Protein AF-A0A7W5YC33-F1 (afdb_monomer_lite)

Sequence (121 aa):
MDITIPRQLIAEAKLVCWLQAHVDNARGRPFVGQAAASWEDEQHTTARLDVVHIQPGVPSAVRDALVRLAVCEAAEAGALRVLTAIDVPELHELGFRPANGGGLAFHTGSAEPPSDLTAGL

Foldseek 3Di:
DDCPVVVVLVVVVFWLDKDWDAPDVVVPDDTFWIWTKGQPDPVLQEIETEDQDGDPPDDCVVSLVRVVVNLVSSVVVNHQKYWYQDDDPVVVVVVWDADPVGGTMDGSDPPPDPPPPDDDD

pLDDT: mean 86.18, std 13.77, range [41.56, 97.0]

Organism: NCBI:txid65515

Radius of gyration: 16.64 Å; chains: 1; bounding box: 40×52×46 Å

Structure (mmCIF, N/CA/C/O backbone):
data_AF-A0A7W5YC33-F1
#
_entry.id   AF-A0A7W5YC33-F1
#
loop_
_atom_site.group_PDB
_atom_site.id
_atom_site.type_symbol
_atom_site.label_atom_id
_atom_site.label_alt_id
_atom_site.label_comp_id
_atom_site.label_asym_id
_atom_site.label_entity_id
_atom_site.label_seq_id
_atom_site.pdbx_PDB_ins_code
_atom_site.Cartn_x
_atom_site.Cartn_y
_atom_site.Cartn_z
_atom_site.occupancy
_atom_site.B_iso_or_equiv
_atom_site.auth_seq_id
_atom_site.auth_comp_id
_atom_site.auth_asym_id
_atom_site.auth_atom_id
_atom_site.pdbx_PDB_model_num
ATOM 1 N N . MET A 1 1 ? 5.275 13.248 -10.689 1.00 72.38 1 MET A N 1
ATOM 2 C CA . MET A 1 1 ? 4.822 12.471 -9.520 1.00 72.38 1 MET A CA 1
ATOM 3 C C . MET A 1 1 ? 3.628 13.199 -8.931 1.00 72.38 1 MET A C 1
ATOM 5 O O . MET A 1 1 ? 3.793 14.355 -8.561 1.00 72.38 1 MET A O 1
ATOM 9 N N . ASP A 1 2 ? 2.449 12.577 -8.910 1.00 80.44 2 ASP A N 1
ATOM 10 C CA . ASP A 1 2 ? 1.295 13.124 -8.186 1.00 80.44 2 ASP A CA 1
ATOM 11 C C . ASP A 1 2 ? 1.432 12.772 -6.700 1.00 80.44 2 ASP A C 1
ATOM 13 O O . ASP A 1 2 ? 1.602 11.603 -6.354 1.00 80.44 2 ASP A O 1
ATOM 17 N N . ILE A 1 3 ? 1.440 13.790 -5.842 1.00 87.44 3 ILE A N 1
ATOM 18 C CA . ILE A 1 3 ? 1.603 13.666 -4.385 1.00 87.44 3 ILE A CA 1
ATOM 19 C C . ILE A 1 3 ? 0.384 14.199 -3.629 1.00 87.44 3 ILE A C 1
ATOM 21 O O . ILE A 1 3 ? 0.443 14.376 -2.414 1.00 87.44 3 ILE A O 1
ATOM 25 N N . THR A 1 4 ? -0.709 14.481 -4.341 1.00 89.19 4 THR A N 1
ATOM 26 C CA . THR A 1 4 ? -1.897 15.136 -3.786 1.00 89.19 4 THR A CA 1
ATOM 27 C C . THR A 1 4 ? -2.530 14.278 -2.694 1.00 89.19 4 THR A C 1
ATOM 29 O O . THR A 1 4 ? -2.695 14.752 -1.571 1.00 89.19 4 THR A O 1
ATOM 32 N N . ILE A 1 5 ? -2.775 12.994 -2.986 1.00 86.56 5 ILE A N 1
ATOM 33 C CA . ILE A 1 5 ? -3.372 12.046 -2.033 1.00 86.56 5 ILE A CA 1
ATOM 34 C C . ILE A 1 5 ? -2.473 11.847 -0.797 1.00 86.56 5 ILE A C 1
ATOM 36 O O . ILE A 1 5 ? -2.946 12.118 0.305 1.00 86.56 5 ILE A O 1
ATOM 40 N N . PRO A 1 6 ? -1.176 11.482 -0.916 1.00 79.12 6 PRO A N 1
ATOM 41 C CA . PRO A 1 6 ? -0.318 11.339 0.262 1.00 79.12 6 PRO A CA 1
ATOM 42 C C . PRO A 1 6 ? -0.257 12.594 1.140 1.00 79.12 6 PRO A C 1
ATOM 44 O O . PRO A 1 6 ? -0.320 12.499 2.363 1.00 79.12 6 PRO A O 1
ATOM 47 N N . ARG A 1 7 ? -0.183 13.791 0.539 1.00 84.62 7 ARG A N 1
ATOM 48 C CA . ARG A 1 7 ? -0.158 15.048 1.304 1.00 84.62 7 ARG A CA 1
ATOM 49 C C . ARG A 1 7 ? -1.463 15.313 2.043 1.00 84.62 7 ARG A C 1
ATOM 51 O O . ARG A 1 7 ? -1.416 15.812 3.164 1.00 84.62 7 ARG A O 1
ATOM 58 N N . GLN A 1 8 ? -2.599 14.998 1.429 1.00 86.12 8 GLN A N 1
ATOM 59 C CA . GLN A 1 8 ? -3.898 15.125 2.080 1.00 86.12 8 GLN A CA 1
ATOM 60 C C . GLN A 1 8 ? -4.012 14.169 3.275 1.00 86.12 8 GLN A C 1
ATOM 62 O O . GLN A 1 8 ? -4.387 14.599 4.360 1.00 86.12 8 GLN A O 1
ATOM 67 N N . LEU A 1 9 ? -3.598 12.910 3.116 1.00 85.50 9 LEU A N 1
ATOM 68 C CA . LEU A 1 9 ? -3.630 11.907 4.188 1.00 85.50 9 LEU A CA 1
ATOM 69 C C . LEU A 1 9 ? -2.750 12.287 5.387 1.00 85.50 9 LEU A C 1
ATOM 71 O O . LEU A 1 9 ? -3.122 12.028 6.531 1.00 85.50 9 LEU A O 1
ATOM 75 N N . ILE A 1 10 ? -1.608 12.937 5.138 1.00 84.19 10 ILE A N 1
ATOM 76 C CA . ILE A 1 10 ? -0.772 13.522 6.198 1.00 84.19 10 ILE A CA 1
ATOM 77 C C . ILE A 1 10 ? -1.532 14.635 6.925 1.00 84.19 10 ILE A C 1
ATOM 79 O O . ILE A 1 10 ? -1.549 14.658 8.152 1.00 84.19 10 ILE A O 1
ATOM 83 N N . ALA A 1 11 ? -2.163 15.552 6.185 1.00 83.62 11 ALA A N 1
ATOM 84 C CA . ALA A 1 11 ? -2.908 16.666 6.772 1.00 83.62 11 ALA A CA 1
ATOM 85 C C . ALA A 1 11 ? -4.113 16.198 7.608 1.00 83.62 11 ALA A C 1
ATOM 87 O O . ALA A 1 11 ? -4.445 16.829 8.606 1.00 83.62 11 ALA A O 1
ATOM 88 N N . GLU A 1 12 ? -4.732 15.081 7.225 1.00 87.19 12 GLU A N 1
ATOM 89 C CA . GLU A 1 12 ? -5.831 14.446 7.959 1.00 87.19 12 GLU A CA 1
ATOM 90 C C . GLU A 1 12 ? -5.362 13.524 9.101 1.00 87.19 12 GLU A C 1
ATOM 92 O O . GLU A 1 12 ? -6.203 12.951 9.785 1.00 87.19 12 GLU A O 1
ATOM 97 N N . ALA A 1 13 ? -4.048 13.372 9.317 1.00 85.25 13 ALA A N 1
ATOM 98 C CA . ALA A 1 13 ? -3.456 12.438 10.284 1.00 85.25 13 ALA A CA 1
ATOM 99 C C . ALA A 1 13 ? -3.903 10.970 10.103 1.00 85.25 13 ALA A C 1
ATOM 101 O O . ALA A 1 13 ? -3.944 10.201 11.059 1.00 85.25 13 ALA A O 1
ATOM 102 N N . LYS A 1 14 ? -4.209 10.575 8.861 1.00 92.06 14 LYS A N 1
ATOM 103 C CA . LYS A 1 14 ? -4.661 9.220 8.503 1.00 92.06 14 LYS A CA 1
ATOM 104 C C . LYS A 1 14 ? -3.597 8.380 7.815 1.00 92.06 14 LYS A C 1
ATOM 106 O O . LYS A 1 14 ? -3.836 7.206 7.561 1.00 92.06 14 LYS A O 1
ATOM 111 N N . LEU A 1 15 ? -2.457 8.961 7.441 1.00 94.12 15 LEU A N 1
ATOM 112 C CA . LEU A 1 15 ? -1.434 8.230 6.697 1.00 94.12 15 LEU A CA 1
ATOM 113 C C . LEU A 1 15 ? -0.865 7.078 7.543 1.00 94.12 15 LEU A C 1
ATOM 115 O O . LEU A 1 15 ? -0.311 7.313 8.614 1.00 94.12 15 LEU A O 1
ATOM 119 N N . VAL A 1 16 ? -0.954 5.858 7.014 1.00 95.88 16 VAL A N 1
ATOM 120 C CA . VAL A 1 16 ? -0.292 4.666 7.564 1.00 95.88 16 VAL A CA 1
ATOM 121 C C . VAL A 1 16 ? 1.142 4.621 7.057 1.00 95.88 16 VAL A C 1
ATOM 123 O O . VAL A 1 16 ? 2.091 4.635 7.831 1.00 95.88 16 VAL A O 1
ATOM 126 N N . CYS A 1 17 ? 1.302 4.628 5.732 1.00 96.00 17 CYS A N 1
ATOM 127 C CA . CYS A 1 17 ? 2.606 4.614 5.088 1.00 96.00 17 CYS A CA 1
ATOM 128 C C . CYS A 1 17 ? 2.566 5.339 3.741 1.00 96.00 17 CYS A C 1
ATOM 130 O O . CYS A 1 17 ? 1.556 5.324 3.030 1.00 96.00 17 CYS A O 1
ATOM 132 N N . TRP A 1 18 ? 3.702 5.911 3.346 1.00 96.25 18 TRP A N 1
ATOM 133 C CA . TRP A 1 18 ? 3.935 6.396 1.989 1.00 96.25 18 TRP A CA 1
ATOM 134 C C . TRP A 1 18 ? 5.307 5.935 1.514 1.00 96.25 18 TRP A C 1
ATOM 136 O O . TRP A 1 18 ? 6.342 6.372 2.012 1.00 96.25 18 TRP A O 1
ATOM 146 N N . LEU A 1 19 ? 5.297 5.023 0.549 1.00 94.94 19 LEU A N 1
ATOM 147 C CA . LEU A 1 19 ? 6.469 4.346 0.024 1.00 94.94 19 LEU A CA 1
ATOM 148 C C . LEU A 1 19 ? 6.800 4.882 -1.363 1.00 94.94 19 LEU A C 1
ATOM 150 O O . LEU A 1 19 ? 5.915 5.067 -2.201 1.00 94.94 19 LEU A O 1
ATOM 154 N N . GLN A 1 20 ? 8.087 5.080 -1.628 1.00 94.38 20 GLN A N 1
ATOM 155 C CA . GLN A 1 20 ? 8.598 5.483 -2.934 1.00 94.38 20 GLN A CA 1
ATOM 156 C C . GLN A 1 20 ? 9.677 4.506 -3.392 1.00 94.38 20 GLN A C 1
ATOM 158 O O . GLN A 1 20 ? 10.598 4.186 -2.644 1.00 94.38 20 GLN A O 1
ATOM 163 N N . ALA A 1 21 ? 9.589 4.077 -4.646 1.00 93.50 21 ALA A N 1
ATOM 164 C CA . ALA A 1 21 ? 10.610 3.280 -5.300 1.00 93.50 21 ALA A CA 1
ATOM 165 C C . ALA A 1 21 ? 11.454 4.160 -6.225 1.00 93.50 21 ALA A C 1
ATOM 167 O O . ALA A 1 21 ? 10.931 4.974 -6.998 1.00 93.50 21 ALA A O 1
ATOM 168 N N . HIS A 1 22 ? 12.766 3.940 -6.188 1.00 92.19 22 HIS A N 1
ATOM 169 C CA . HIS A 1 22 ? 13.741 4.567 -7.070 1.00 92.19 22 HIS A CA 1
ATOM 170 C C . HIS A 1 22 ? 14.615 3.485 -7.718 1.00 92.19 22 HIS A C 1
ATOM 172 O O . HIS A 1 22 ? 14.778 2.405 -7.156 1.00 92.19 22 HIS A O 1
ATOM 178 N N . VAL A 1 23 ? 15.197 3.760 -8.892 1.00 89.38 23 VAL A N 1
ATOM 179 C CA . VAL A 1 23 ? 16.186 2.838 -9.500 1.00 89.38 23 VAL A CA 1
ATOM 180 C C . VAL A 1 23 ? 17.376 2.644 -8.562 1.00 89.38 23 VAL A C 1
ATOM 182 O O . VAL A 1 23 ? 17.856 1.531 -8.382 1.00 89.38 23 VAL A O 1
ATOM 185 N N . ASP A 1 24 ? 17.834 3.738 -7.958 1.00 87.19 24 ASP A N 1
ATOM 186 C CA . ASP A 1 24 ? 18.827 3.731 -6.897 1.00 87.19 24 ASP A CA 1
ATOM 187 C C . ASP A 1 24 ? 18.202 4.371 -5.655 1.00 87.19 24 ASP A C 1
ATOM 189 O O . ASP A 1 24 ? 18.057 5.596 -5.562 1.00 87.19 24 ASP A O 1
ATOM 193 N N . ASN A 1 25 ? 17.806 3.520 -4.708 1.00 81.25 25 ASN A N 1
ATOM 194 C CA . ASN A 1 25 ? 17.215 3.950 -3.444 1.00 81.25 25 ASN A CA 1
ATOM 195 C C . ASN A 1 25 ? 18.211 4.730 -2.576 1.00 81.25 25 ASN A C 1
ATOM 197 O O . ASN A 1 25 ? 17.792 5.642 -1.871 1.00 81.25 25 ASN A O 1
ATOM 201 N N . ALA A 1 26 ? 19.517 4.447 -2.663 1.00 84.38 26 ALA A N 1
ATOM 202 C CA . ALA A 1 26 ? 20.527 5.190 -1.907 1.00 84.38 26 ALA A CA 1
ATOM 203 C C . ALA A 1 26 ? 20.675 6.628 -2.426 1.00 84.38 26 ALA A C 1
ATOM 205 O O . ALA A 1 26 ? 20.962 7.547 -1.662 1.00 84.38 26 ALA A O 1
ATOM 206 N N . ARG A 1 27 ? 20.450 6.840 -3.727 1.00 84.44 27 ARG A N 1
ATOM 207 C CA . ARG A 1 27 ? 20.452 8.179 -4.338 1.00 84.44 27 ARG A CA 1
ATOM 208 C C . ARG A 1 27 ? 19.080 8.848 -4.361 1.00 84.44 27 ARG A C 1
ATOM 210 O O . ARG A 1 27 ? 19.010 10.027 -4.718 1.00 84.44 27 ARG A O 1
ATOM 217 N N . GLY A 1 28 ? 18.013 8.113 -4.043 1.00 85.19 28 GLY A N 1
ATOM 218 C CA . GLY A 1 28 ? 16.626 8.577 -4.136 1.00 85.19 28 GLY A CA 1
ATOM 219 C C . GLY A 1 28 ? 16.235 9.014 -5.550 1.00 85.19 28 GLY A C 1
ATOM 220 O O . GLY A 1 28 ? 15.395 9.895 -5.717 1.00 85.19 28 GLY A O 1
ATOM 221 N N . ARG A 1 29 ? 16.897 8.485 -6.589 1.00 85.12 29 ARG A N 1
ATOM 222 C CA . ARG A 1 29 ? 16.629 8.844 -7.990 1.00 85.12 29 ARG A CA 1
ATOM 223 C C . ARG A 1 29 ? 17.225 7.836 -8.977 1.00 85.12 29 ARG A C 1
ATOM 225 O O . ARG A 1 29 ? 18.255 7.240 -8.677 1.00 85.12 29 ARG A O 1
ATOM 232 N N . PRO A 1 30 ? 16.679 7.747 -10.201 1.00 89.62 30 PRO A N 1
ATOM 233 C CA . PRO A 1 30 ? 15.391 8.298 -10.635 1.00 89.62 30 PRO A CA 1
ATOM 234 C C . PRO A 1 30 ? 14.195 7.609 -9.960 1.00 89.62 30 PRO A C 1
ATOM 236 O O . PRO A 1 30 ? 14.266 6.434 -9.613 1.00 89.62 30 PRO A O 1
ATOM 239 N N . PHE A 1 31 ? 13.109 8.362 -9.770 1.00 91.12 31 PHE A N 1
ATOM 240 C CA . PHE A 1 31 ? 11.826 7.867 -9.257 1.00 91.12 31 PHE A CA 1
ATOM 241 C C . PHE A 1 31 ? 11.184 6.894 -10.247 1.00 91.12 31 PHE A C 1
ATOM 243 O O . PHE A 1 31 ? 11.117 7.190 -11.440 1.00 91.12 31 PHE A O 1
ATOM 250 N N . VAL A 1 32 ? 10.677 5.765 -9.747 1.00 94.50 32 VAL A N 1
ATOM 251 C CA . VAL A 1 32 ? 10.027 4.738 -10.579 1.00 94.50 32 VAL A CA 1
ATOM 252 C C . VAL A 1 32 ? 8.619 4.379 -10.129 1.00 94.50 32 VAL A C 1
ATOM 254 O O . VAL A 1 32 ? 7.865 3.833 -10.930 1.00 94.50 32 VAL A O 1
ATOM 257 N N . GLY A 1 33 ? 8.219 4.715 -8.902 1.00 94.69 33 GLY A N 1
ATOM 258 C CA . GLY A 1 33 ? 6.864 4.447 -8.437 1.00 94.69 33 GLY A CA 1
ATOM 259 C C . GLY A 1 33 ? 6.628 4.795 -6.976 1.00 94.69 33 GLY A C 1
ATOM 260 O O . GLY A 1 33 ? 7.548 5.172 -6.255 1.00 94.69 33 GLY A O 1
ATOM 261 N N . GLN A 1 34 ? 5.379 4.679 -6.547 1.00 95.88 34 GLN A N 1
ATOM 262 C CA . GLN A 1 34 ? 4.964 4.901 -5.169 1.00 95.88 34 GLN A CA 1
ATOM 263 C C . GLN A 1 34 ? 3.750 4.053 -4.799 1.00 95.88 34 GLN A C 1
ATOM 265 O O . GLN A 1 34 ? 2.944 3.694 -5.664 1.00 95.88 34 GLN A O 1
ATOM 270 N N . ALA A 1 35 ? 3.608 3.815 -3.501 1.00 96.31 35 ALA A N 1
ATOM 271 C CA . ALA A 1 35 ? 2.388 3.317 -2.893 1.00 96.31 35 ALA A CA 1
ATOM 272 C C . ALA A 1 35 ? 2.069 4.120 -1.630 1.00 96.31 35 ALA A C 1
ATOM 274 O O . ALA A 1 35 ? 2.981 4.538 -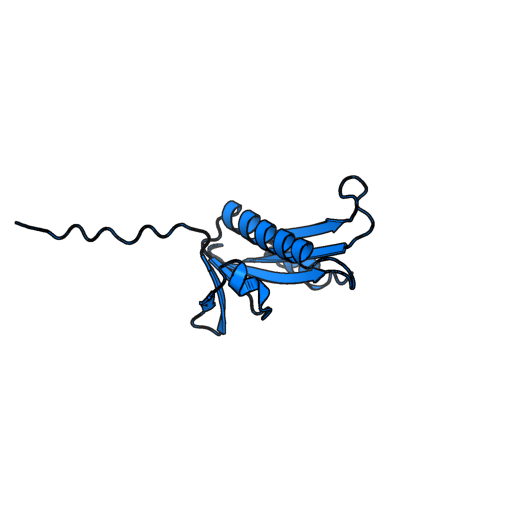0.920 1.00 96.31 35 ALA A O 1
ATOM 275 N N . ALA A 1 36 ? 0.792 4.356 -1.351 1.00 96.62 36 ALA A N 1
ATOM 276 C CA . ALA A 1 36 ? 0.366 5.010 -0.118 1.00 96.62 36 ALA A CA 1
ATOM 277 C C . ALA A 1 36 ? -0.860 4.309 0.455 1.00 96.62 36 ALA A C 1
ATOM 279 O O . ALA A 1 36 ? -1.747 3.903 -0.302 1.00 96.62 36 ALA A O 1
ATOM 280 N N . ALA A 1 37 ? -0.889 4.198 1.780 1.00 96.81 37 ALA A N 1
ATOM 281 C CA . ALA A 1 37 ? -2.011 3.647 2.515 1.00 96.81 37 ALA A CA 1
ATOM 282 C C . ALA A 1 37 ? -2.424 4.562 3.671 1.00 96.81 37 ALA A C 1
ATOM 284 O O . ALA A 1 37 ? -1.584 5.252 4.261 1.00 96.81 37 ALA A O 1
ATOM 285 N N . SER A 1 38 ? -3.710 4.543 4.003 1.00 96.81 38 SER A N 1
ATOM 286 C CA . SER A 1 38 ? -4.308 5.309 5.094 1.00 96.81 38 SER A CA 1
ATOM 287 C C . SER A 1 38 ? -5.174 4.452 6.006 1.00 96.81 38 SER A C 1
ATOM 289 O O . SER A 1 38 ? -5.546 3.338 5.650 1.00 96.81 38 SER A O 1
ATOM 291 N N . TRP A 1 39 ? -5.489 4.959 7.193 1.00 96.31 39 TRP A N 1
ATOM 292 C CA . TRP A 1 39 ? -6.498 4.378 8.066 1.00 96.31 39 TRP A CA 1
ATOM 293 C C . TRP A 1 39 ? -7.897 4.700 7.538 1.00 96.31 39 TRP A C 1
ATOM 295 O O . TRP A 1 39 ? -8.238 5.866 7.328 1.00 96.31 39 TRP A O 1
ATOM 305 N N . GLU A 1 40 ? -8.701 3.657 7.336 1.00 92.62 40 GLU A N 1
ATOM 306 C CA . GLU A 1 40 ? -10.109 3.764 6.932 1.00 92.62 40 GLU A CA 1
ATOM 307 C C . GLU A 1 40 ? -11.020 3.983 8.150 1.00 92.62 40 GLU A C 1
ATOM 309 O O . GLU A 1 40 ? -12.037 4.666 8.049 1.00 92.62 40 GLU A O 1
ATOM 314 N N . ASP A 1 41 ? -10.661 3.400 9.299 1.00 91.50 41 ASP A N 1
ATOM 315 C CA . ASP A 1 41 ? -11.440 3.441 10.536 1.00 91.50 41 ASP A CA 1
ATOM 316 C C . ASP A 1 41 ? -10.689 4.129 11.686 1.00 91.50 41 ASP A C 1
ATOM 318 O O . ASP A 1 41 ? -9.460 4.176 11.730 1.00 91.50 41 ASP A O 1
ATOM 322 N N . GLU A 1 42 ? -11.440 4.680 12.643 1.00 89.56 42 GLU A N 1
ATOM 323 C CA . GLU A 1 42 ? -10.873 5.365 13.817 1.00 89.56 42 GLU A CA 1
ATOM 324 C C . GLU A 1 42 ? -10.183 4.396 14.786 1.00 89.56 42 GLU A C 1
ATOM 326 O O . GLU A 1 42 ? -9.341 4.797 15.586 1.00 89.56 42 GLU A O 1
ATOM 33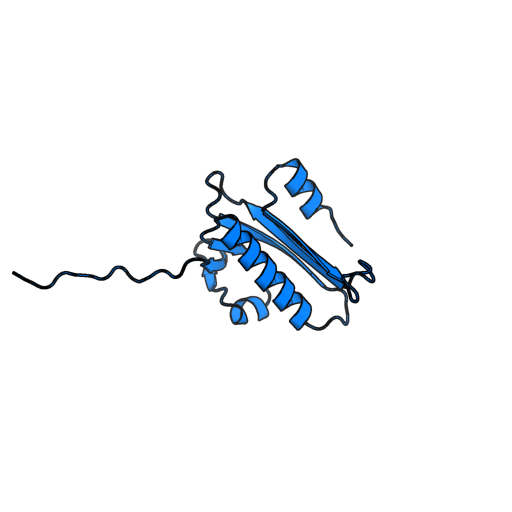1 N N . GLN A 1 43 ? -10.546 3.113 14.732 1.00 91.06 43 GLN A N 1
ATOM 332 C CA . GLN A 1 43 ? -9.951 2.065 15.557 1.00 91.06 43 GLN A CA 1
ATOM 333 C C . GLN A 1 43 ? -8.582 1.609 15.035 1.00 91.06 43 GLN A C 1
ATOM 335 O O . GLN A 1 43 ? -7.940 0.796 15.698 1.00 91.06 43 GLN A O 1
ATOM 340 N N . HIS A 1 44 ? -8.143 2.107 13.873 1.00 93.38 44 HIS A N 1
ATOM 341 C CA . HIS A 1 44 ? -6.902 1.712 13.208 1.00 93.38 44 HIS A CA 1
ATOM 342 C C . HIS A 1 44 ? -6.782 0.188 13.037 1.00 93.38 44 HIS A C 1
ATOM 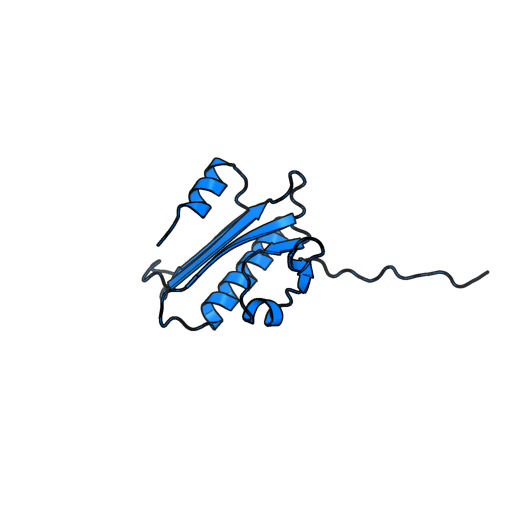344 O O . HIS A 1 44 ? -5.724 -0.411 13.221 1.00 93.38 44 HIS A O 1
ATOM 350 N N . THR A 1 45 ? -7.894 -0.461 12.690 1.00 94.00 45 THR A N 1
ATOM 351 C CA . THR A 1 45 ? -7.935 -1.898 12.385 1.00 94.00 45 THR A CA 1
ATOM 352 C C . THR A 1 45 ? -7.994 -2.168 10.890 1.00 94.00 45 THR A C 1
ATOM 354 O O . THR A 1 45 ? -7.643 -3.263 10.442 1.00 94.00 45 THR A O 1
ATOM 357 N N . THR A 1 46 ? -8.404 -1.170 10.108 1.00 94.81 46 THR A N 1
ATOM 358 C CA . THR A 1 46 ? -8.536 -1.270 8.659 1.00 94.81 46 THR A CA 1
ATOM 359 C C . THR A 1 46 ? -7.697 -0.200 7.990 1.00 94.81 46 THR A C 1
ATOM 361 O O . THR A 1 46 ? -7.963 0.991 8.135 1.00 94.81 46 THR A O 1
ATOM 364 N N . ALA A 1 47 ? -6.706 -0.633 7.217 1.00 96.69 47 ALA A N 1
ATOM 365 C CA . ALA A 1 47 ? -5.987 0.247 6.313 1.00 96.69 47 ALA A CA 1
ATOM 366 C C . ALA A 1 47 ? -6.604 0.185 4.912 1.00 96.69 47 ALA A C 1
ATOM 368 O O . ALA A 1 47 ? -7.206 -0.816 4.517 1.00 96.69 47 ALA A O 1
ATOM 369 N N . ARG A 1 48 ? -6.412 1.238 4.130 1.00 96.00 48 ARG A N 1
ATOM 370 C CA . ARG A 1 48 ? -6.796 1.334 2.731 1.00 96.00 48 ARG A CA 1
ATOM 371 C C . ARG A 1 48 ? -5.574 1.657 1.892 1.00 96.00 48 ARG A C 1
ATOM 373 O O . ARG A 1 48 ? -4.854 2.597 2.191 1.00 96.00 48 ARG A O 1
ATOM 380 N N . LEU A 1 49 ? -5.339 0.889 0.834 1.00 96.25 49 LEU A N 1
ATOM 381 C CA . LEU A 1 49 ? -4.334 1.184 -0.179 1.00 96.25 49 LEU A CA 1
ATOM 382 C C . LEU A 1 49 ? -4.940 2.151 -1.204 1.00 96.25 49 LEU A C 1
ATOM 384 O O . LEU A 1 49 ? -5.759 1.752 -2.039 1.00 96.25 49 LEU A O 1
ATOM 388 N N . ASP A 1 50 ? -4.540 3.417 -1.107 1.00 94.62 50 ASP A N 1
ATOM 389 C CA . ASP A 1 50 ? -5.125 4.541 -1.847 1.00 94.62 50 ASP A CA 1
ATOM 390 C C . ASP A 1 50 ? -4.407 4.831 -3.160 1.00 94.62 50 ASP A C 1
ATOM 392 O O . ASP A 1 50 ? -5.019 5.257 -4.139 1.00 94.62 50 ASP A O 1
ATOM 396 N N . VAL A 1 51 ? -3.091 4.615 -3.184 1.00 94.75 51 VAL A N 1
ATOM 397 C CA . VAL A 1 51 ? -2.248 4.906 -4.343 1.00 94.75 51 VAL A CA 1
ATOM 398 C C . VAL A 1 51 ? -1.356 3.716 -4.619 1.00 94.75 51 VAL A C 1
ATOM 400 O O . VAL A 1 51 ? -0.655 3.245 -3.730 1.00 94.75 51 VAL A O 1
ATOM 403 N N . VAL A 1 52 ? -1.327 3.296 -5.881 1.00 94.38 52 VAL A N 1
ATOM 404 C CA . VAL A 1 52 ? -0.303 2.416 -6.441 1.00 94.38 52 VAL A CA 1
ATOM 405 C C . VAL A 1 52 ? 0.011 2.926 -7.837 1.00 94.38 52 VAL A C 1
ATOM 407 O O . VAL A 1 52 ? -0.842 2.917 -8.722 1.00 94.38 52 VAL A O 1
ATOM 410 N N . HIS A 1 53 ? 1.233 3.400 -8.043 1.00 92.88 53 HIS A N 1
ATOM 411 C CA . HIS A 1 53 ? 1.639 3.959 -9.324 1.00 92.88 53 HIS A CA 1
ATOM 412 C C . HIS A 1 53 ? 3.085 3.600 -9.640 1.00 92.88 53 HIS A C 1
ATOM 414 O O . HIS A 1 53 ? 3.963 3.766 -8.798 1.00 92.88 53 HIS A O 1
ATOM 420 N N . ILE A 1 54 ? 3.338 3.185 -10.879 1.00 94.00 54 ILE A N 1
ATOM 421 C CA . ILE A 1 54 ? 4.681 3.009 -11.436 1.00 94.00 54 ILE A CA 1
ATOM 422 C C . ILE A 1 54 ? 4.804 3.788 -12.746 1.00 94.00 54 ILE A C 1
ATOM 424 O O . ILE A 1 54 ? 3.816 4.002 -13.452 1.00 94.00 54 ILE A O 1
ATOM 428 N N . GLN A 1 55 ? 6.016 4.233 -13.066 1.00 93.69 55 GLN A N 1
ATOM 429 C CA . GLN A 1 55 ? 6.298 4.903 -14.333 1.00 93.69 55 GLN A CA 1
ATOM 430 C C . GLN A 1 55 ? 6.144 3.931 -15.520 1.00 93.69 55 GLN A C 1
ATOM 432 O O . GLN A 1 55 ? 6.403 2.733 -15.374 1.00 93.69 55 GLN A O 1
ATOM 437 N N . PRO A 1 56 ? 5.768 4.421 -16.716 1.00 91.44 56 PRO A N 1
ATOM 438 C CA . PRO A 1 56 ? 5.744 3.599 -17.922 1.00 91.44 56 PRO A CA 1
ATOM 439 C C . PRO A 1 56 ? 7.097 2.921 -18.187 1.00 91.44 56 PRO A C 1
ATOM 441 O O . PRO A 1 56 ? 8.148 3.539 -18.038 1.00 91.44 56 PRO A O 1
ATOM 444 N N . GLY A 1 57 ? 7.069 1.649 -18.593 1.00 91.12 57 GLY A N 1
ATOM 445 C CA . GLY A 1 57 ? 8.277 0.858 -18.868 1.00 91.12 57 GLY A CA 1
ATOM 446 C C . GLY A 1 57 ? 8.959 0.263 -17.630 1.00 91.12 57 GLY A C 1
ATOM 447 O O . GLY A 1 57 ? 9.913 -0.498 -17.778 1.00 91.12 57 GLY A O 1
ATOM 448 N N . VAL A 1 58 ? 8.471 0.558 -16.420 1.00 92.69 58 VAL A N 1
ATOM 449 C CA . VAL A 1 58 ? 8.928 -0.101 -15.189 1.00 92.69 58 VAL A CA 1
ATOM 450 C C . VAL A 1 58 ? 8.286 -1.493 -15.082 1.00 92.69 58 VAL A C 1
ATOM 452 O O . VAL A 1 58 ? 7.086 -1.620 -15.332 1.00 92.69 58 VAL A O 1
ATOM 455 N N . PRO A 1 59 ? 9.040 -2.544 -14.701 1.00 91.69 59 PRO A N 1
ATOM 456 C CA . PRO A 1 59 ? 8.484 -3.884 -14.528 1.00 91.69 59 PRO A CA 1
ATOM 457 C C . PRO A 1 59 ? 7.356 -3.935 -13.490 1.00 91.69 59 PRO A C 1
ATOM 459 O O . PRO A 1 59 ? 7.459 -3.327 -12.422 1.00 91.69 59 PRO A O 1
ATOM 462 N N . SER A 1 60 ? 6.325 -4.744 -13.756 1.00 90.31 60 SER A N 1
ATOM 463 C CA . SER A 1 60 ? 5.209 -4.985 -12.826 1.00 90.31 60 SER A CA 1
ATOM 464 C C . SER A 1 60 ? 5.675 -5.488 -11.458 1.00 90.31 60 SER A C 1
ATOM 466 O O . SER A 1 60 ? 5.110 -5.089 -10.447 1.00 90.31 60 SER A O 1
ATOM 468 N N . ALA A 1 61 ? 6.776 -6.241 -11.401 1.00 91.81 61 ALA A N 1
ATOM 469 C CA . ALA A 1 61 ? 7.371 -6.702 -10.147 1.00 91.81 61 ALA A CA 1
ATOM 470 C C . ALA A 1 61 ? 7.702 -5.560 -9.160 1.00 91.81 61 ALA A C 1
ATOM 472 O O . ALA A 1 61 ? 7.668 -5.766 -7.950 1.00 91.81 61 ALA A O 1
ATOM 473 N N . VAL A 1 62 ? 7.994 -4.344 -9.647 1.00 92.75 62 VAL A N 1
ATOM 474 C CA . VAL A 1 62 ? 8.220 -3.171 -8.780 1.00 92.75 62 VAL A CA 1
ATOM 475 C C . VAL A 1 62 ? 6.917 -2.717 -8.125 1.00 92.75 62 VAL A C 1
ATOM 477 O O . VAL A 1 62 ? 6.906 -2.384 -6.941 1.00 92.75 62 VAL A O 1
ATOM 480 N N . ARG A 1 63 ? 5.809 -2.731 -8.876 1.00 93.25 63 ARG A N 1
ATOM 481 C CA . ARG A 1 63 ? 4.472 -2.464 -8.334 1.00 93.25 63 ARG A CA 1
ATOM 482 C C . ARG A 1 63 ? 4.115 -3.509 -7.283 1.00 93.25 63 ARG A C 1
ATOM 484 O O . ARG A 1 63 ? 3.688 -3.139 -6.196 1.00 93.25 63 ARG A O 1
ATOM 491 N N . ASP A 1 64 ? 4.345 -4.781 -7.578 1.00 93.94 64 ASP A N 1
ATOM 492 C CA . ASP A 1 64 ? 4.012 -5.881 -6.672 1.00 93.94 64 ASP A CA 1
ATOM 493 C C . ASP A 1 64 ? 4.816 -5.791 -5.368 1.00 93.94 64 ASP A C 1
ATOM 495 O O . ASP A 1 64 ? 4.266 -5.966 -4.282 1.00 93.94 64 ASP A O 1
ATOM 499 N N . ALA A 1 65 ? 6.104 -5.445 -5.460 1.00 94.00 65 ALA A N 1
ATOM 500 C CA . ALA A 1 65 ? 6.951 -5.199 -4.297 1.00 94.00 65 ALA A CA 1
ATOM 501 C C . ALA A 1 65 ? 6.460 -4.006 -3.462 1.00 94.00 65 ALA A C 1
ATOM 503 O O . ALA A 1 65 ? 6.395 -4.111 -2.240 1.00 94.00 65 ALA A O 1
ATOM 504 N N . LEU A 1 66 ? 6.067 -2.898 -4.104 1.00 95.50 66 LEU A N 1
ATOM 505 C CA . LEU A 1 66 ? 5.494 -1.736 -3.416 1.00 95.50 66 LEU A CA 1
ATOM 506 C C . LEU A 1 66 ? 4.189 -2.081 -2.690 1.00 95.50 66 LEU A C 1
ATOM 508 O O . LEU A 1 66 ? 4.007 -1.667 -1.550 1.00 95.50 66 LEU A O 1
ATOM 512 N N . VAL A 1 67 ? 3.301 -2.851 -3.326 1.00 95.69 67 VAL A N 1
ATOM 513 C CA . VAL A 1 67 ? 2.044 -3.293 -2.705 1.00 95.69 67 VAL A CA 1
ATOM 514 C C . VAL A 1 67 ? 2.322 -4.209 -1.519 1.00 95.69 67 VAL A C 1
ATOM 516 O O . VAL A 1 67 ? 1.772 -3.989 -0.444 1.00 95.69 67 VAL A O 1
ATOM 519 N N . ARG A 1 68 ? 3.189 -5.216 -1.686 1.00 94.88 68 ARG A N 1
ATOM 520 C CA . ARG A 1 68 ? 3.563 -6.126 -0.593 1.00 94.88 68 ARG A CA 1
ATOM 521 C C . ARG A 1 68 ? 4.159 -5.361 0.582 1.00 94.88 68 ARG A C 1
ATOM 523 O O . ARG A 1 68 ? 3.756 -5.607 1.711 1.00 94.88 68 ARG A O 1
ATOM 530 N N . LEU A 1 69 ? 5.062 -4.417 0.315 1.00 95.69 69 LEU A N 1
ATOM 531 C CA . LEU A 1 69 ? 5.663 -3.599 1.360 1.00 95.69 69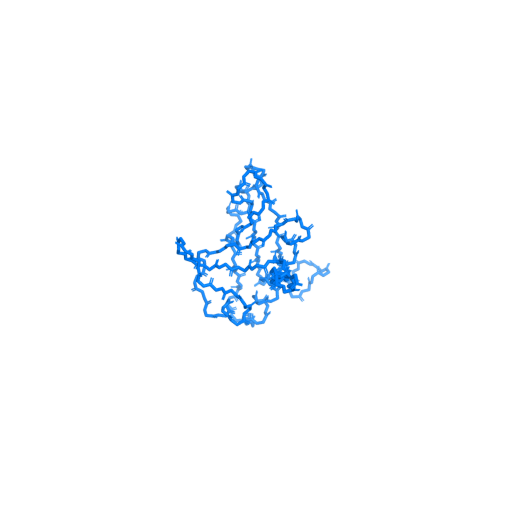 LEU A CA 1
ATOM 532 C C . LEU A 1 69 ? 4.612 -2.722 2.053 1.00 95.69 69 LEU A C 1
ATOM 534 O O . LEU A 1 69 ? 4.577 -2.704 3.271 1.00 95.69 69 LEU A O 1
ATOM 538 N N . ALA A 1 70 ? 3.695 -2.086 1.316 1.00 96.56 70 ALA A N 1
ATOM 539 C CA . ALA A 1 70 ? 2.607 -1.309 1.919 1.00 96.56 70 ALA A CA 1
ATOM 540 C C . ALA A 1 70 ? 1.702 -2.166 2.822 1.00 96.56 70 ALA A C 1
ATOM 542 O O . ALA A 1 70 ? 1.279 -1.716 3.883 1.00 96.56 70 ALA A O 1
ATOM 543 N N . VAL A 1 71 ? 1.421 -3.410 2.422 1.00 95.44 71 VAL A N 1
ATOM 544 C CA . VAL A 1 71 ? 0.663 -4.366 3.243 1.00 95.44 71 VAL A CA 1
ATOM 545 C C . VAL A 1 71 ? 1.442 -4.760 4.500 1.00 95.44 71 VAL A C 1
ATOM 547 O O . VAL A 1 71 ? 0.845 -4.810 5.572 1.00 95.44 71 VAL A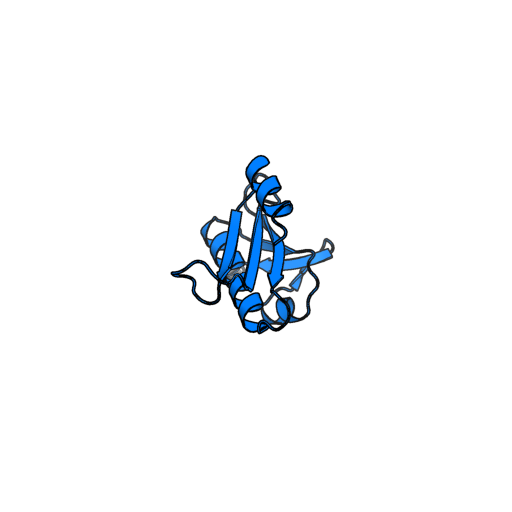 O 1
ATOM 550 N N . CYS A 1 72 ? 2.750 -5.010 4.392 1.00 95.38 72 CYS A N 1
ATOM 551 C CA . CYS A 1 72 ? 3.614 -5.279 5.544 1.00 95.38 72 CYS A CA 1
ATOM 552 C C . CYS A 1 72 ? 3.630 -4.099 6.522 1.00 95.38 72 CYS A C 1
ATOM 554 O O . CYS A 1 72 ? 3.345 -4.299 7.693 1.00 95.38 72 CYS A O 1
ATOM 556 N N . GLU A 1 73 ? 3.871 -2.879 6.040 1.00 97.00 73 GLU A N 1
ATOM 557 C CA . GLU A 1 73 ? 3.877 -1.662 6.864 1.00 97.00 73 GLU A CA 1
ATOM 558 C C . GLU A 1 73 ? 2.523 -1.447 7.555 1.00 97.00 73 GLU A C 1
ATOM 560 O O . GLU A 1 73 ? 2.464 -1.147 8.744 1.00 97.00 73 GLU A O 1
ATOM 565 N N . ALA A 1 74 ? 1.411 -1.668 6.844 1.00 95.88 74 ALA A N 1
ATOM 566 C CA . ALA A 1 74 ? 0.082 -1.592 7.443 1.00 95.88 74 ALA A CA 1
ATOM 567 C C . ALA A 1 74 ? -0.131 -2.660 8.526 1.00 95.88 74 ALA A C 1
ATOM 569 O O . ALA A 1 74 ? -0.682 -2.357 9.583 1.00 95.88 74 ALA A O 1
ATOM 570 N N . ALA A 1 75 ? 0.312 -3.897 8.287 1.00 94.75 75 ALA A N 1
ATOM 571 C CA . ALA A 1 75 ? 0.232 -4.977 9.265 1.00 94.75 75 ALA A CA 1
ATOM 572 C C . ALA A 1 75 ? 1.084 -4.683 10.511 1.00 94.75 75 ALA A C 1
ATOM 574 O O . ALA A 1 75 ? 0.607 -4.848 11.631 1.00 94.75 75 ALA A O 1
ATOM 575 N N . GLU A 1 76 ? 2.315 -4.202 10.324 1.00 95.00 76 GLU A N 1
ATOM 576 C CA . GLU A 1 76 ? 3.219 -3.795 11.405 1.00 95.00 76 GLU A CA 1
ATOM 577 C C . GLU A 1 76 ? 2.662 -2.608 12.202 1.00 95.00 76 GLU A C 1
ATOM 579 O O . GLU A 1 76 ? 2.816 -2.556 13.422 1.00 95.00 76 GLU A O 1
ATOM 584 N N . ALA A 1 77 ? 1.933 -1.703 11.543 1.00 94.12 77 ALA A N 1
ATOM 585 C CA . ALA A 1 77 ? 1.207 -0.612 12.187 1.00 94.12 77 ALA A CA 1
ATOM 586 C C . ALA A 1 77 ? -0.069 -1.063 12.932 1.00 94.12 77 ALA A C 1
ATOM 588 O O . ALA A 1 77 ? -0.677 -0.254 13.632 1.00 94.12 77 ALA A O 1
ATOM 589 N N . GLY A 1 78 ? -0.477 -2.333 12.809 1.00 94.25 78 GLY A N 1
ATOM 590 C CA . GLY A 1 78 ? -1.612 -2.923 13.527 1.00 94.25 78 GLY A CA 1
ATOM 591 C C . GLY A 1 78 ? -2.876 -3.153 12.694 1.00 94.25 78 GLY A C 1
ATOM 592 O O . GLY A 1 78 ? -3.882 -3.614 13.236 1.00 94.25 78 GLY A O 1
ATOM 593 N N . ALA A 1 79 ? -2.850 -2.885 11.385 1.00 95.00 79 ALA A N 1
ATOM 594 C CA . ALA A 1 79 ? -3.992 -3.168 10.524 1.00 95.00 79 ALA A CA 1
ATOM 595 C C . ALA A 1 79 ? -4.262 -4.676 10.501 1.00 95.00 79 ALA A C 1
ATOM 597 O O . ALA A 1 79 ? -3.351 -5.467 10.269 1.00 95.00 79 ALA A O 1
ATOM 598 N N . LEU A 1 80 ? -5.524 -5.072 10.677 1.00 94.81 80 LEU A N 1
ATOM 599 C CA . LEU A 1 80 ? -6.010 -6.455 10.558 1.00 94.81 80 LEU A CA 1
ATOM 600 C C . LEU A 1 80 ? -6.454 -6.791 9.130 1.00 94.81 80 LEU A C 1
ATOM 602 O O . LEU A 1 80 ? -6.595 -7.959 8.745 1.00 94.81 80 LEU A O 1
ATOM 606 N N . ARG A 1 81 ? -6.737 -5.750 8.349 1.00 94.31 81 ARG A N 1
ATOM 607 C CA . ARG A 1 81 ? -7.142 -5.846 6.953 1.00 94.31 81 ARG A CA 1
ATOM 608 C C . ARG A 1 81 ? -6.650 -4.635 6.170 1.00 94.31 81 ARG A C 1
ATOM 610 O O . ARG A 1 81 ? -6.620 -3.523 6.693 1.00 94.31 81 ARG A O 1
ATOM 617 N N . VAL A 1 82 ? -6.330 -4.863 4.903 1.00 95.69 82 VAL A N 1
ATOM 618 C CA . VAL A 1 82 ? -6.033 -3.819 3.922 1.00 95.69 82 VAL A CA 1
ATOM 619 C C . VAL A 1 82 ? -7.092 -3.875 2.832 1.00 95.69 82 VAL A C 1
ATOM 621 O O . VAL A 1 82 ? -7.256 -4.908 2.189 1.00 95.69 82 VAL A O 1
ATOM 624 N N . LEU A 1 83 ? -7.816 -2.780 2.629 1.00 95.12 83 LEU A N 1
ATOM 625 C CA . LEU A 1 83 ? -8.811 -2.628 1.572 1.00 95.12 83 LEU A CA 1
ATOM 626 C C . LEU A 1 83 ? -8.238 -1.842 0.397 1.00 95.12 83 LEU A C 1
ATOM 628 O O . LEU A 1 83 ? -7.331 -1.032 0.559 1.00 95.12 83 LEU A O 1
ATOM 632 N N . THR A 1 84 ? -8.785 -2.025 -0.796 1.00 94.38 84 THR A N 1
ATOM 633 C CA . THR A 1 84 ? -8.500 -1.140 -1.923 1.00 94.38 84 THR A CA 1
ATOM 634 C C . THR A 1 84 ? -9.623 -1.142 -2.946 1.00 94.38 84 THR A C 1
ATOM 636 O O . THR A 1 84 ? -10.268 -2.160 -3.184 1.00 94.38 84 THR A O 1
ATOM 639 N N . ALA A 1 85 ? -9.850 0.015 -3.564 1.00 92.06 85 ALA A N 1
ATOM 640 C CA . ALA A 1 85 ? -10.703 0.142 -4.744 1.00 92.06 85 ALA A CA 1
ATOM 641 C C . ALA A 1 85 ? -9.902 0.026 -6.054 1.00 92.06 85 ALA A C 1
ATOM 643 O O . ALA A 1 85 ? -10.482 0.110 -7.133 1.00 92.06 85 ALA A O 1
ATOM 644 N N . ILE A 1 86 ? -8.574 -0.122 -5.970 1.00 89.19 86 ILE A N 1
ATOM 645 C CA . ILE A 1 86 ? -7.706 -0.308 -7.131 1.00 89.19 86 ILE A CA 1
ATOM 646 C C . ILE A 1 86 ? -7.981 -1.705 -7.683 1.00 89.19 86 ILE A C 1
ATOM 648 O O . ILE A 1 86 ? -7.693 -2.703 -7.030 1.00 89.19 86 ILE A O 1
ATOM 652 N N . ASP A 1 87 ? -8.549 -1.760 -8.882 1.00 82.31 87 ASP A N 1
ATOM 653 C CA . ASP A 1 87 ? -8.887 -3.005 -9.562 1.00 82.31 87 ASP A CA 1
ATOM 654 C C . ASP A 1 87 ? -7.838 -3.295 -10.637 1.00 82.31 87 ASP A C 1
ATOM 656 O O . ASP A 1 87 ? -7.933 -2.834 -11.777 1.00 82.31 87 ASP A O 1
ATOM 660 N N . VAL A 1 88 ? -6.769 -3.988 -10.234 1.00 83.06 88 VAL A N 1
ATOM 661 C CA . VAL A 1 88 ? -5.753 -4.502 -11.159 1.00 83.06 88 VAL A CA 1
ATOM 662 C C . VAL A 1 88 ? -5.562 -6.005 -10.930 1.00 83.06 88 VAL A C 1
ATOM 664 O O . VAL A 1 88 ? -5.484 -6.428 -9.769 1.00 83.06 88 VAL A O 1
ATOM 667 N N . PRO A 1 89 ? -5.476 -6.825 -11.999 1.00 81.06 89 PRO A N 1
ATOM 668 C CA . PRO A 1 89 ? -5.437 -8.285 -11.888 1.00 81.06 89 PRO A CA 1
ATOM 669 C C . PRO A 1 89 ? -4.348 -8.813 -10.951 1.00 81.06 89 PRO A C 1
ATOM 671 O O . PRO A 1 89 ? -4.551 -9.795 -10.239 1.00 81.06 89 PRO A O 1
ATOM 674 N N . GLU A 1 90 ? -3.206 -8.133 -10.908 1.00 83.69 90 GLU A N 1
ATOM 675 C CA . GLU A 1 90 ? -2.030 -8.549 -10.150 1.00 83.69 90 GLU A CA 1
ATOM 676 C C . GLU A 1 90 ? 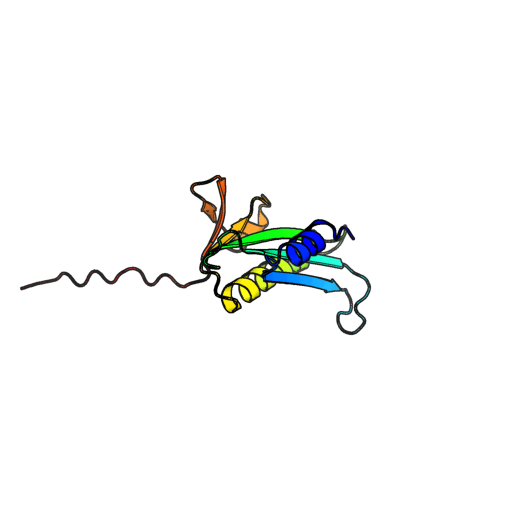-2.280 -8.547 -8.634 1.00 83.69 90 GLU A C 1
ATOM 678 O O . GLU A 1 90 ? -1.680 -9.334 -7.907 1.00 83.69 90 GLU A O 1
ATOM 683 N N . LEU A 1 91 ? -3.230 -7.750 -8.128 1.00 85.56 91 LEU A N 1
ATOM 684 C CA . LEU A 1 91 ? -3.588 -7.781 -6.705 1.00 85.56 91 LEU A CA 1
ATOM 685 C C . LEU A 1 91 ? -4.205 -9.124 -6.291 1.00 85.56 91 LEU A C 1
ATOM 687 O O . LEU A 1 91 ? -3.988 -9.581 -5.165 1.00 85.56 91 LEU A O 1
ATOM 691 N N . HIS A 1 92 ? -4.917 -9.806 -7.191 1.00 86.62 92 HIS A N 1
ATOM 692 C CA . HIS A 1 92 ? -5.460 -11.134 -6.905 1.00 86.62 92 HIS A CA 1
ATOM 693 C C . HIS A 1 92 ? -4.357 -12.177 -6.704 1.00 86.62 92 HIS A C 1
ATOM 695 O O . HIS A 1 92 ? -4.479 -13.041 -5.825 1.00 86.62 92 HIS A O 1
ATOM 701 N N . GLU A 1 93 ? -3.272 -12.071 -7.475 1.00 87.25 93 GLU A N 1
ATOM 702 C CA . GLU A 1 93 ? -2.077 -12.912 -7.340 1.00 87.25 93 GLU A CA 1
ATOM 703 C C . GLU A 1 93 ? -1.340 -12.632 -6.023 1.00 87.25 93 GLU A C 1
ATOM 705 O O . GLU A 1 93 ? -0.743 -13.532 -5.430 1.00 87.25 93 GLU A O 1
ATOM 710 N N . LEU A 1 94 ? -1.449 -11.404 -5.508 1.00 86.44 94 LEU A N 1
ATOM 711 C CA . LEU A 1 94 ? -0.927 -11.010 -4.199 1.00 86.44 94 LEU A CA 1
ATOM 712 C C . LEU A 1 94 ? -1.790 -11.473 -3.021 1.00 86.44 94 LEU A C 1
ATOM 714 O O . LEU A 1 94 ? -1.392 -11.270 -1.879 1.00 86.44 94 LEU A O 1
ATOM 718 N N . GLY A 1 95 ? -2.929 -12.122 -3.271 1.00 90.38 95 GLY A N 1
ATOM 719 C CA . GLY A 1 95 ? -3.800 -12.666 -2.227 1.00 90.38 95 GLY A CA 1
ATOM 720 C C . GLY A 1 95 ? -4.976 -11.768 -1.854 1.00 90.38 95 GLY A C 1
ATOM 721 O O . GLY A 1 95 ? -5.758 -12.148 -0.986 1.00 90.38 95 GLY A O 1
ATOM 722 N N . PHE A 1 96 ? -5.160 -10.631 -2.532 1.00 91.31 96 PHE A N 1
ATOM 723 C CA . PHE A 1 96 ? -6.372 -9.843 -2.362 1.00 91.31 96 PHE A CA 1
ATOM 724 C C . PHE A 1 96 ? -7.600 -10.612 -2.878 1.00 91.31 96 PHE A C 1
ATOM 726 O O . PHE A 1 96 ? -7.551 -11.343 -3.879 1.00 91.31 96 PHE A O 1
ATOM 733 N N . ARG A 1 97 ? -8.722 -10.460 -2.177 1.00 92.44 97 ARG A N 1
ATOM 734 C CA . ARG A 1 97 ? -10.000 -11.121 -2.472 1.00 92.44 97 ARG A CA 1
ATOM 735 C C . ARG A 1 97 ? -11.140 -10.102 -2.499 1.00 92.44 97 ARG A C 1
ATOM 737 O O . ARG A 1 97 ? -11.035 -9.091 -1.813 1.00 92.44 97 ARG A O 1
ATOM 744 N N . PRO A 1 98 ? -12.221 -10.339 -3.261 1.00 88.88 98 PRO A N 1
ATOM 745 C CA . PRO A 1 98 ? -13.379 -9.447 -3.260 1.00 88.88 98 PRO A CA 1
ATOM 746 C C . PRO A 1 98 ? -13.936 -9.221 -1.848 1.00 88.88 98 PRO A C 1
ATOM 748 O O . PRO A 1 98 ? -14.089 -10.175 -1.085 1.00 88.88 98 PRO A O 1
ATOM 751 N N . ALA A 1 99 ? -14.244 -7.968 -1.508 1.00 85.62 99 ALA A N 1
ATOM 752 C CA . ALA A 1 99 ? -14.842 -7.597 -0.226 1.00 85.62 99 ALA A CA 1
ATOM 753 C C . ALA A 1 99 ? -16.365 -7.398 -0.340 1.00 85.62 99 ALA A C 1
ATOM 755 O O . ALA A 1 99 ? -16.871 -6.972 -1.378 1.00 85.62 99 ALA A O 1
ATOM 756 N N . ASN A 1 100 ? -17.101 -7.614 0.759 1.00 72.25 100 ASN A N 1
ATOM 757 C CA . ASN A 1 100 ? -18.572 -7.495 0.808 1.00 72.25 100 ASN A CA 1
ATOM 758 C C . ASN A 1 100 ? -19.120 -6.061 0.592 1.00 72.25 100 ASN A C 1
ATOM 760 O O . ASN A 1 100 ? -20.331 -5.870 0.595 1.00 72.25 100 ASN A O 1
ATOM 764 N N . GLY A 1 101 ? -18.254 -5.060 0.392 1.00 70.25 101 GLY A N 1
ATOM 765 C CA . GLY A 1 101 ? -18.612 -3.664 0.098 1.00 70.25 101 GLY A CA 1
ATOM 766 C C . GLY A 1 101 ? -18.124 -3.160 -1.265 1.00 70.25 101 GLY A C 1
ATOM 767 O O . GLY A 1 101 ? -18.167 -1.958 -1.515 1.00 70.25 101 GLY A O 1
ATOM 768 N N . GLY A 1 102 ? -17.642 -4.056 -2.134 1.00 77.25 102 GLY A N 1
ATOM 769 C CA . GLY A 1 102 ? -16.913 -3.698 -3.352 1.00 77.25 102 GLY A CA 1
ATOM 770 C C . GLY A 1 102 ? -15.409 -3.537 -3.107 1.00 77.25 102 GLY A C 1
ATOM 771 O O . GLY A 1 102 ? -14.954 -3.423 -1.969 1.00 77.25 102 GLY A O 1
ATOM 772 N N . GLY A 1 103 ? -14.628 -3.571 -4.188 1.00 85.62 103 GLY A N 1
ATOM 773 C CA . GLY A 1 103 ? -13.168 -3.561 -4.115 1.00 85.62 103 GLY A CA 1
ATOM 774 C C . GLY A 1 103 ? -12.574 -4.870 -3.589 1.00 85.62 103 GLY A C 1
ATOM 775 O O . GLY A 1 103 ? -13.199 -5.935 -3.618 1.00 85.62 103 GLY A O 1
ATOM 776 N N . LEU A 1 104 ? -11.335 -4.778 -3.124 1.00 87.94 104 LEU A N 1
ATOM 777 C CA . LEU A 1 104 ? -10.491 -5.901 -2.754 1.00 87.94 104 LEU A CA 1
ATOM 778 C C . LEU A 1 104 ? -10.005 -5.775 -1.305 1.00 87.94 104 LEU A C 1
ATOM 780 O O . LEU A 1 104 ? -9.727 -4.677 -0.834 1.00 87.94 104 LEU A O 1
ATOM 784 N N . ALA A 1 105 ? -9.870 -6.904 -0.612 1.00 88.56 105 ALA A N 1
ATOM 785 C CA . ALA A 1 105 ? -9.389 -7.008 0.759 1.00 88.56 105 ALA A CA 1
ATOM 786 C C . ALA A 1 105 ? -8.232 -8.006 0.879 1.00 88.56 105 ALA A C 1
ATOM 788 O O . ALA A 1 105 ? -8.259 -9.081 0.277 1.00 88.56 105 ALA A O 1
ATOM 789 N N . PHE A 1 106 ? -7.250 -7.668 1.708 1.00 89.94 106 PHE A N 1
ATOM 790 C CA . PHE A 1 106 ? -6.173 -8.541 2.159 1.00 89.94 106 PHE A CA 1
ATOM 791 C C . PHE A 1 106 ? -6.227 -8.649 3.685 1.00 89.94 106 PHE A C 1
ATOM 793 O O . PHE A 1 106 ? -6.243 -7.631 4.375 1.00 89.94 106 PHE A O 1
ATOM 800 N N . HIS A 1 107 ? -6.255 -9.867 4.220 1.00 90.00 107 HIS A N 1
ATOM 801 C CA . HIS A 1 107 ? -6.198 -10.103 5.663 1.00 90.00 107 HIS A CA 1
ATOM 802 C C . HIS A 1 107 ? -4.741 -10.255 6.095 1.00 90.00 107 HIS A C 1
ATOM 804 O O . HIS A 1 107 ? -4.028 -11.112 5.581 1.00 90.00 107 HIS A O 1
ATOM 810 N N . THR A 1 108 ? -4.296 -9.403 7.015 1.00 85.44 108 THR A N 1
ATOM 811 C CA . THR A 1 108 ? -2.894 -9.342 7.467 1.00 85.44 108 THR A CA 1
ATOM 812 C C . THR A 1 108 ? -2.597 -10.333 8.591 1.00 85.44 108 THR A C 1
ATOM 814 O O . THR A 1 108 ? -1.454 -10.748 8.761 1.00 85.44 108 THR A O 1
ATOM 817 N N . GLY A 1 109 ? -3.621 -10.743 9.343 1.00 73.75 109 GLY A N 1
ATOM 818 C CA . GLY A 1 109 ? -3.525 -11.806 10.335 1.00 73.75 109 GLY A CA 1
ATOM 819 C C . GLY A 1 109 ? -3.730 -13.188 9.715 1.00 73.75 109 GLY A C 1
ATOM 820 O O . GLY A 1 109 ? -4.610 -13.381 8.875 1.00 73.75 109 GLY A O 1
ATOM 821 N N . SER A 1 110 ? -2.964 -14.174 10.187 1.00 53.38 110 SER A N 1
ATOM 822 C CA . SER A 1 110 ? -3.327 -15.580 10.010 1.00 53.38 110 SER A CA 1
ATOM 823 C C . SER A 1 110 ? -4.551 -15.829 10.886 1.00 53.38 110 SER A C 1
ATOM 825 O O . SER A 1 110 ? -4.424 -15.959 12.101 1.00 53.38 110 SER A O 1
ATOM 827 N N . ALA A 1 111 ? -5.751 -15.809 10.307 1.00 46.69 111 ALA A N 1
ATOM 828 C CA . ALA A 1 111 ? -6.919 -16.314 11.010 1.00 46.69 111 ALA A CA 1
ATOM 829 C C . ALA A 1 111 ? -6.698 -17.817 11.210 1.00 46.69 111 ALA A C 1
ATOM 831 O O . ALA A 1 111 ? -6.932 -18.612 10.300 1.00 46.69 111 ALA A O 1
ATOM 832 N N . GLU A 1 112 ? -6.192 -18.209 12.378 1.00 41.56 112 GLU A N 1
ATOM 833 C CA . GLU A 1 112 ? -6.354 -19.581 12.829 1.00 41.56 112 GLU A CA 1
ATOM 834 C C . GLU A 1 112 ? -7.872 -19.810 12.888 1.00 41.56 112 GLU A C 1
ATOM 836 O O . GLU A 1 112 ? -8.577 -19.013 13.523 1.00 41.56 112 GLU A O 1
ATOM 841 N N . PRO A 1 113 ? -8.425 -20.788 12.148 1.00 43.72 113 PRO A N 1
ATOM 842 C CA . PRO A 1 113 ? -9.847 -21.066 12.247 1.00 43.72 113 PRO A CA 1
ATOM 843 C C . PRO A 1 113 ? -10.164 -21.354 13.720 1.00 43.72 113 PRO A C 1
ATOM 845 O O . PRO A 1 113 ? -9.338 -21.977 14.395 1.00 43.72 113 PRO A O 1
ATOM 848 N N . PRO A 1 114 ? -11.318 -20.902 14.247 1.00 44.62 114 PRO A N 1
ATOM 849 C CA . PRO A 1 114 ? -11.715 -21.269 15.595 1.00 44.62 114 PRO A CA 1
ATOM 850 C C . PRO A 1 114 ? -11.685 -22.794 15.675 1.00 44.62 114 PRO A C 1
ATOM 852 O O . PRO A 1 114 ? -12.403 -23.481 14.949 1.00 44.62 114 PRO A O 1
ATOM 855 N N . SER A 1 115 ? -10.780 -23.319 16.500 1.00 44.97 115 SER A N 1
ATOM 856 C CA . SER A 1 115 ? -10.760 -24.735 16.827 1.00 44.97 115 SER A CA 1
ATOM 857 C C . SER A 1 115 ? -12.065 -25.024 17.555 1.00 44.97 115 SER A C 1
ATOM 859 O O . SER A 1 115 ? -12.190 -24.727 18.742 1.00 44.97 115 SER A O 1
ATOM 861 N N . ASP A 1 116 ? -13.049 -25.554 16.830 1.00 49.59 116 ASP A N 1
ATOM 862 C CA . ASP A 1 116 ? -14.252 -26.138 17.409 1.00 49.59 116 ASP A CA 1
ATOM 863 C C . ASP A 1 116 ? -13.830 -27.347 18.250 1.00 49.59 116 ASP A C 1
ATOM 865 O O . ASP A 1 116 ? -13.795 -28.494 17.807 1.00 49.59 116 ASP A O 1
ATOM 869 N N . LEU A 1 117 ? -13.481 -27.081 19.505 1.00 50.84 117 LEU A N 1
ATOM 870 C CA . LEU A 1 117 ? -13.361 -28.085 20.548 1.00 50.84 117 LEU A CA 1
ATOM 871 C C . LEU A 1 117 ? -14.753 -28.284 21.158 1.00 50.84 117 LEU A C 1
ATOM 873 O O . LEU A 1 117 ? -15.044 -27.891 22.283 1.00 50.84 117 LEU A O 1
ATOM 877 N N . THR A 1 118 ? -15.637 -28.901 20.372 1.00 56.41 118 THR A N 1
ATOM 878 C CA . THR A 1 118 ? -16.823 -29.599 20.883 1.00 56.41 118 THR A CA 1
ATOM 879 C C . THR A 1 118 ? -16.786 -31.058 20.448 1.00 56.41 118 THR A C 1
ATOM 881 O O . THR A 1 118 ? -17.394 -31.474 19.471 1.00 56.41 118 THR A O 1
ATOM 884 N N . ALA A 1 119 ? -16.069 -31.855 21.230 1.00 46.16 119 ALA A N 1
ATOM 885 C CA . ALA A 1 119 ? -16.307 -33.282 21.409 1.00 46.16 119 ALA A CA 1
ATOM 886 C C . ALA A 1 119 ? -15.643 -33.643 22.742 1.00 46.16 119 ALA A C 1
ATOM 888 O O . ALA A 1 119 ? -14.462 -33.381 22.922 1.00 46.16 119 ALA A O 1
ATOM 889 N N . GLY A 1 120 ? -16.294 -34.181 23.756 1.00 50.69 120 GLY A N 1
ATOM 890 C CA . GLY A 1 120 ? -17.650 -34.653 23.976 1.00 50.69 120 GLY A CA 1
ATOM 891 C C . GLY A 1 120 ? -17.653 -35.137 25.433 1.00 50.69 120 GLY A C 1
ATOM 892 O O . GLY A 1 120 ? -16.602 -35.531 25.946 1.00 50.69 120 GLY A O 1
ATOM 893 N N . LEU A 1 121 ? -18.794 -35.004 26.107 1.00 52.78 121 LEU A N 1
ATOM 894 C CA . LEU A 1 121 ? -19.043 -35.609 27.420 1.00 52.78 121 LEU A CA 1
ATOM 895 C C . LEU A 1 121 ? -19.016 -37.140 27.337 1.00 52.78 121 LEU A C 1
ATOM 897 O O . LEU A 1 121 ? -19.424 -37.669 26.277 1.00 52.78 121 LEU A O 1
#

Secondary structure (DSSP, 8-state):
---HHHHHHHHTT-EEEEEEEESSTTTT-SEEEEEEEEESSTTS-EEEEEEEEE-TT--HHHHHHHHHHHHHHHHHTT-SEEEE----HHHHHTT-EE-TTSSEEEE-S------------